Protein AF-X0TCZ0-F1 (afdb_monomer_lite)

Organism: NCBI:txid412755

Secondary structure (DSSP, 8-state):
----SSS--TT--TT-EEEEEETTS--HHHHHHHHHHHHTT-EEEEEESSHHHHHH--SSEEE--TT---TTT-HHHHHHHHHHHH-

Structure (mmCIF, N/CA/C/O backbone):
data_AF-X0TCZ0-F1
#
_entry.id   AF-X0TCZ0-F1
#
loop_
_atom_site.group_PDB
_atom_site.id
_atom_site.type_symbol
_atom_site.label_atom_id
_atom_site.label_alt_id
_atom_site.label_comp_id
_atom_site.label_asym_id
_atom_site.label_entity_id
_atom_site.label_seq_id
_atom_site.pdbx_PDB_ins_code
_atom_site.Cartn_x
_atom_site.Cartn_y
_atom_site.Cartn_z
_atom_site.occupancy
_atom_site.B_iso_or_equiv
_atom_site.auth_seq_id
_atom_site.auth_comp_id
_atom_site.auth_asym_id
_atom_site.auth_atom_id
_atom_site.pdbx_PDB_model_num
ATOM 1 N N . GLU A 1 1 ? -16.735 7.322 -5.300 1.00 80.38 1 GLU A N 1
ATOM 2 C CA . GLU A 1 1 ? -16.176 8.689 -5.201 1.00 80.38 1 GLU A CA 1
ATOM 3 C C . GLU A 1 1 ? -14.700 8.649 -5.565 1.00 80.38 1 GLU A C 1
ATOM 5 O O . GLU A 1 1 ? -14.076 7.611 -5.368 1.00 80.38 1 GLU A O 1
ATOM 10 N N . THR A 1 2 ? -14.151 9.742 -6.091 1.00 84.44 2 THR A N 1
ATOM 11 C CA . THR A 1 2 ? -12.716 9.859 -6.386 1.00 84.44 2 THR A CA 1
ATOM 12 C C . THR A 1 2 ? -12.139 10.978 -5.535 1.00 84.44 2 THR A C 1
ATOM 14 O O . THR A 1 2 ? -12.627 12.104 -5.586 1.00 84.44 2 THR A O 1
ATOM 17 N N . PHE A 1 3 ? -11.100 10.667 -4.762 1.00 83.12 3 PHE A N 1
ATOM 18 C CA . PHE A 1 3 ? -10.412 11.622 -3.900 1.00 83.12 3 PHE A CA 1
ATOM 19 C C . PHE A 1 3 ? -9.018 11.883 -4.470 1.00 83.12 3 PHE A C 1
ATOM 21 O O . PHE A 1 3 ? -8.175 10.992 -4.476 1.00 83.12 3 PHE A O 1
ATOM 28 N N . ASN A 1 4 ? -8.781 13.106 -4.946 1.00 81.69 4 ASN A N 1
ATOM 29 C CA . ASN A 1 4 ? -7.479 13.557 -5.451 1.00 81.69 4 ASN A CA 1
ATOM 30 C C . ASN A 1 4 ? -6.784 14.427 -4.398 1.00 81.69 4 ASN A C 1
ATOM 32 O O . ASN A 1 4 ? -6.460 15.588 -4.641 1.00 81.69 4 ASN A O 1
ATOM 36 N N . SER A 1 5 ? -6.643 13.900 -3.187 1.00 84.06 5 SER A N 1
ATOM 37 C CA . SER A 1 5 ? -6.005 14.600 -2.076 1.00 84.06 5 SER A CA 1
ATOM 38 C C . SER A 1 5 ? -5.093 13.655 -1.303 1.00 84.06 5 SER A C 1
ATOM 40 O O . SER A 1 5 ? -5.111 12.441 -1.485 1.00 84.06 5 SER A O 1
ATOM 42 N N . TYR A 1 6 ? -4.308 14.225 -0.395 1.00 91.25 6 TYR A N 1
ATOM 43 C CA . TYR A 1 6 ? -3.461 13.479 0.533 1.00 91.25 6 TYR A CA 1
ATOM 44 C C . TYR A 1 6 ? -4.259 12.835 1.673 1.00 91.25 6 TYR A C 1
ATOM 46 O O . TYR A 1 6 ? -3.653 12.351 2.626 1.00 91.25 6 TYR A O 1
ATOM 54 N N . SER A 1 7 ? -5.594 12.863 1.624 1.00 92.12 7 SER A N 1
ATOM 55 C CA . SER A 1 7 ? -6.477 12.436 2.707 1.00 92.12 7 SER A CA 1
ATOM 56 C C . SER A 1 7 ? -7.223 11.163 2.340 1.00 92.12 7 SER A C 1
ATOM 58 O O . SER A 1 7 ? -7.833 11.059 1.277 1.00 92.12 7 SER A O 1
ATOM 60 N N . LEU A 1 8 ? -7.208 10.203 3.260 1.00 93.50 8 LEU A N 1
ATOM 61 C CA . LEU A 1 8 ? -7.986 8.980 3.140 1.00 93.50 8 LEU A CA 1
ATOM 62 C C . LEU A 1 8 ? -9.471 9.280 3.432 1.00 93.50 8 LEU A C 1
ATOM 64 O O . LEU A 1 8 ? -9.743 10.059 4.351 1.00 93.50 8 LEU A O 1
ATOM 68 N N . PRO A 1 9 ? -10.431 8.662 2.720 1.00 92.25 9 PRO A N 1
ATOM 69 C CA . PRO A 1 9 ? -11.851 8.896 2.970 1.00 92.25 9 PRO A CA 1
ATOM 70 C C . PRO A 1 9 ? -12.256 8.598 4.418 1.00 92.25 9 PRO A C 1
ATOM 72 O O . PRO A 1 9 ? -11.740 7.673 5.055 1.00 92.25 9 PRO A O 1
ATOM 75 N N . GLU A 1 10 ? -13.203 9.374 4.949 1.00 92.25 10 GLU A N 1
ATOM 76 C CA . GLU A 1 10 ? -13.563 9.310 6.370 1.00 92.25 10 GLU A CA 1
ATOM 77 C C . GLU A 1 10 ? -14.140 7.957 6.788 1.00 92.25 10 GLU A C 1
ATOM 79 O O . GLU A 1 10 ? -13.818 7.480 7.878 1.00 92.25 10 GLU A O 1
ATOM 84 N N . TYR A 1 11 ? -14.899 7.314 5.897 1.00 94.00 11 TYR A N 1
ATOM 85 C CA . TYR A 1 11 ? -15.525 6.009 6.123 1.00 94.00 11 TYR A CA 1
ATOM 86 C C . TYR A 1 11 ? -14.532 4.844 6.232 1.00 94.00 11 TYR A C 1
ATOM 88 O O . TYR A 1 11 ? -14.931 3.750 6.616 1.00 94.00 11 TYR A O 1
ATOM 96 N N . VAL A 1 12 ? -13.250 5.043 5.900 1.00 96.56 12 VAL A N 1
ATOM 97 C CA . VAL A 1 12 ? -12.233 3.999 6.066 1.00 96.56 12 VAL A CA 1
ATOM 98 C C . VAL A 1 12 ? -11.938 3.801 7.549 1.00 96.56 12 VAL 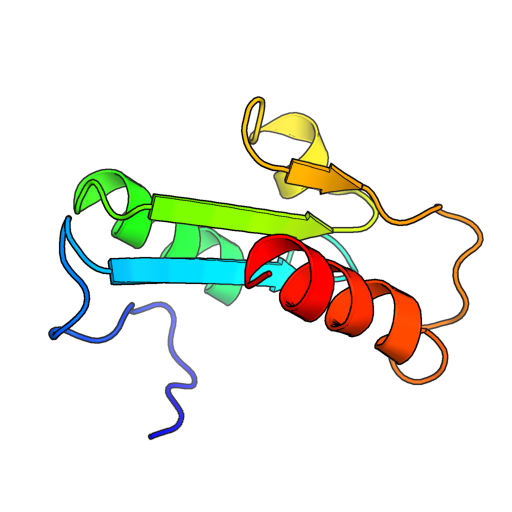A C 1
ATOM 100 O O . VAL A 1 12 ? -11.629 4.764 8.258 1.00 96.56 12 VAL A O 1
ATOM 103 N N . ASP A 1 13 ? -11.981 2.552 8.004 1.00 97.62 13 ASP A N 1
ATOM 104 C CA . ASP A 1 13 ? -11.809 2.149 9.400 1.00 97.62 13 ASP A CA 1
ATOM 105 C C . ASP A 1 13 ? -11.016 0.831 9.542 1.00 97.62 13 ASP A C 1
ATOM 107 O O . ASP A 1 13 ? -10.430 0.328 8.582 1.00 97.62 13 ASP A O 1
ATOM 111 N N . SER A 1 14 ? -10.996 0.249 10.745 1.00 97.88 14 SER A N 1
ATOM 112 C CA . SER A 1 14 ? -10.271 -0.997 11.021 1.00 97.88 14 SER A CA 1
ATOM 113 C C . SER A 1 14 ? -10.899 -2.257 10.415 1.00 97.88 14 SER A C 1
ATOM 115 O O . SER A 1 14 ? -10.319 -3.332 10.531 1.00 97.88 14 SER A O 1
ATOM 117 N N . LYS A 1 15 ? -12.088 -2.164 9.812 1.00 97.88 15 LYS A N 1
ATOM 118 C CA . LYS A 1 15 ? -12.743 -3.263 9.084 1.00 97.88 15 LYS A CA 1
ATOM 119 C C . LYS A 1 15 ? -12.578 -3.122 7.571 1.00 97.88 15 LYS A C 1
ATOM 121 O O . LYS A 1 15 ? -13.026 -3.984 6.823 1.00 97.88 15 LYS A O 1
ATOM 126 N N . THR A 1 16 ? -11.942 -2.046 7.120 1.00 97.75 16 THR A N 1
ATOM 127 C CA . THR A 1 16 ? -11.755 -1.747 5.704 1.00 97.75 16 THR A CA 1
ATOM 128 C C . THR A 1 16 ? -10.462 -2.373 5.181 1.00 97.75 16 THR A C 1
ATOM 130 O O . THR A 1 16 ? -9.422 -2.300 5.839 1.00 97.75 16 THR A O 1
ATOM 133 N N . LEU A 1 17 ? -10.514 -2.944 3.975 1.00 97.25 17 LEU A N 1
ATOM 134 C CA . LEU A 1 17 ? -9.337 -3.337 3.200 1.00 97.25 17 LEU A CA 1
ATOM 135 C C . LEU A 1 17 ? -8.938 -2.207 2.245 1.00 97.25 17 LEU A C 1
ATOM 137 O O . LEU A 1 17 ? -9.743 -1.756 1.432 1.00 97.25 17 LEU A O 1
ATOM 141 N N . VAL A 1 18 ? -7.689 -1.755 2.340 1.00 97.12 18 VAL A N 1
ATOM 142 C CA . VAL A 1 18 ? -7.131 -0.660 1.543 1.00 97.12 18 VAL A CA 1
ATOM 143 C C . VAL A 1 18 ? -6.012 -1.184 0.649 1.00 97.12 18 VAL A C 1
ATOM 145 O O . VAL A 1 18 ? -4.999 -1.686 1.134 1.00 97.12 18 VAL A O 1
ATOM 148 N N . PHE A 1 19 ? -6.158 -0.996 -0.661 1.00 97.31 19 PHE A N 1
ATOM 149 C CA . PHE A 1 19 ? -5.091 -1.251 -1.626 1.00 97.31 19 PHE A CA 1
ATOM 150 C C . PHE A 1 19 ? -4.302 0.032 -1.896 1.00 97.31 19 PHE A C 1
ATOM 152 O O . PHE A 1 19 ? -4.823 0.996 -2.458 1.00 97.31 19 PHE A O 1
ATOM 159 N N . CYS A 1 20 ? -3.028 0.049 -1.513 1.00 96.50 20 CYS A N 1
ATOM 160 C CA . CYS A 1 20 ? -2.108 1.139 -1.824 1.00 96.50 20 CYS A CA 1
ATOM 161 C C . CYS A 1 20 ? -1.298 0.781 -3.071 1.00 96.50 20 CYS A C 1
ATOM 163 O O . CYS A 1 20 ? -0.318 0.044 -2.988 1.00 96.50 20 CYS A O 1
ATOM 165 N N . VAL A 1 21 ? -1.701 1.306 -4.227 1.00 95.00 21 VAL A N 1
ATOM 166 C CA . VAL A 1 21 ? -1.061 0.999 -5.512 1.00 95.00 21 VAL A CA 1
ATOM 167 C C . VAL A 1 21 ? -0.251 2.199 -5.986 1.00 95.00 21 VAL A C 1
ATOM 169 O O . VAL A 1 21 ? -0.800 3.271 -6.227 1.00 95.00 21 VAL A O 1
ATOM 172 N N . SER A 1 22 ? 1.061 2.026 -6.133 1.00 94.38 22 SER A N 1
ATOM 173 C CA . SER A 1 22 ? 1.946 3.042 -6.707 1.00 94.38 22 SER A CA 1
ATOM 174 C C . SER A 1 22 ? 3.042 2.353 -7.503 1.00 94.38 22 SER A C 1
ATOM 176 O O . SER A 1 22 ? 3.918 1.713 -6.935 1.00 94.38 22 SER A O 1
ATOM 178 N N . PHE A 1 23 ? 3.021 2.499 -8.829 1.00 92.50 23 PHE A N 1
ATOM 179 C CA . PHE A 1 23 ? 3.995 1.828 -9.693 1.00 92.50 23 PHE A CA 1
ATOM 180 C C . PHE A 1 23 ? 5.443 2.240 -9.375 1.00 92.50 23 PHE A C 1
ATOM 182 O O . PHE A 1 23 ? 6.321 1.384 -9.315 1.00 92.50 23 PHE A O 1
ATOM 189 N N . SER A 1 24 ? 5.690 3.536 -9.135 1.00 91.31 24 SER A N 1
ATOM 190 C CA . SER A 1 24 ? 7.006 4.078 -8.748 1.00 91.31 24 SER A CA 1
ATOM 191 C C . SER A 1 24 ? 7.332 3.898 -7.263 1.00 91.31 24 SER A C 1
ATOM 193 O O . SER A 1 24 ? 8.439 4.210 -6.823 1.00 91.31 24 SER A O 1
ATOM 195 N N . GLY A 1 25 ? 6.337 3.512 -6.463 1.00 92.94 25 GLY A N 1
ATOM 196 C CA . GLY A 1 25 ? 6.429 3.402 -5.016 1.00 92.94 25 GLY A CA 1
ATOM 197 C C . GLY A 1 25 ? 6.732 4.696 -4.266 1.00 92.94 25 GLY A C 1
ATOM 198 O O . GLY A 1 25 ? 7.056 4.620 -3.082 1.00 92.94 25 GLY A O 1
ATOM 199 N N . ASN A 1 26 ? 6.660 5.854 -4.927 1.00 95.69 26 ASN A N 1
ATOM 200 C CA . ASN A 1 26 ? 7.027 7.159 -4.367 1.00 95.69 26 ASN A CA 1
ATOM 201 C C . ASN A 1 26 ? 5.897 8.196 -4.443 1.00 95.69 26 ASN A C 1
ATOM 203 O O . ASN A 1 26 ? 6.106 9.330 -4.030 1.00 95.69 26 ASN A O 1
ATOM 207 N N . THR A 1 27 ? 4.725 7.835 -4.974 1.00 94.62 27 THR A N 1
ATOM 208 C CA . THR A 1 27 ? 3.584 8.757 -5.087 1.00 94.62 27 THR A CA 1
ATOM 209 C C . THR A 1 27 ? 3.181 9.270 -3.704 1.00 94.62 27 THR A C 1
ATOM 211 O O . THR A 1 27 ? 2.787 8.479 -2.841 1.00 94.62 27 THR A O 1
ATOM 214 N N . GLU A 1 28 ? 3.309 10.577 -3.479 1.00 95.06 28 GLU A N 1
ATOM 215 C CA . GLU A 1 28 ? 3.182 11.184 -2.152 1.00 95.06 28 GLU A CA 1
ATOM 216 C C . GLU A 1 28 ? 1.772 11.021 -1.579 1.00 95.06 28 GLU A C 1
ATOM 218 O O . GLU A 1 28 ? 1.618 10.693 -0.399 1.00 95.06 28 GLU A O 1
ATOM 223 N N . GLU A 1 29 ? 0.749 11.150 -2.421 1.00 94.44 29 GLU A N 1
ATOM 224 C CA . GLU A 1 29 ? -0.656 10.967 -2.063 1.00 94.44 29 GLU A CA 1
ATOM 225 C C . GLU A 1 29 ? -0.908 9.533 -1.582 1.00 94.44 29 GLU A C 1
ATOM 227 O O . GLU A 1 29 ? -1.476 9.316 -0.510 1.00 94.44 29 GLU A O 1
ATOM 232 N N . THR A 1 30 ? -0.409 8.533 -2.318 1.00 95.44 30 THR A N 1
ATOM 233 C CA . THR A 1 30 ? -0.541 7.118 -1.937 1.00 95.44 30 THR A CA 1
ATOM 234 C C . THR A 1 30 ? 0.186 6.828 -0.623 1.00 95.44 30 THR A C 1
ATOM 236 O O . THR A 1 30 ? -0.330 6.092 0.220 1.00 95.44 30 THR A O 1
ATOM 239 N N . ILE A 1 31 ? 1.362 7.425 -0.407 1.00 96.88 31 ILE A N 1
ATOM 240 C CA . ILE A 1 31 ? 2.123 7.286 0.844 1.00 96.88 31 ILE A CA 1
ATOM 241 C C . ILE A 1 31 ? 1.375 7.937 2.016 1.00 96.88 31 ILE A C 1
ATOM 243 O O . ILE A 1 31 ? 1.330 7.368 3.113 1.00 96.88 31 ILE A O 1
ATOM 247 N N . ALA A 1 32 ? 0.783 9.114 1.811 1.00 96.88 32 ALA A N 1
ATOM 248 C CA . ALA A 1 32 ? -0.013 9.799 2.825 1.00 96.88 32 ALA A CA 1
ATOM 249 C C . ALA A 1 32 ? -1.244 8.967 3.220 1.00 96.88 32 ALA A C 1
ATOM 251 O O . ALA A 1 32 ? -1.467 8.731 4.414 1.00 96.88 32 ALA A O 1
ATOM 252 N N . CYS A 1 33 ? -1.967 8.432 2.234 1.00 96.31 33 CYS A N 1
ATOM 253 C CA . CYS A 1 33 ? -3.106 7.541 2.447 1.00 96.31 33 CYS A CA 1
ATOM 254 C C . CYS A 1 33 ? -2.704 6.239 3.156 1.00 96.31 33 CYS A C 1
ATOM 256 O O . CYS A 1 33 ? -3.374 5.841 4.108 1.00 96.31 33 CYS A O 1
ATOM 258 N N . TYR A 1 34 ? -1.574 5.622 2.791 1.00 96.88 34 TYR A N 1
ATOM 259 C CA . TYR A 1 34 ? -1.038 4.444 3.486 1.00 96.88 34 TYR A CA 1
ATOM 260 C C . TYR A 1 34 ? -0.792 4.719 4.977 1.00 96.88 34 TYR A C 1
ATOM 262 O O . TYR A 1 34 ? -1.219 3.954 5.847 1.00 96.88 34 TYR A O 1
ATOM 270 N N . LYS A 1 35 ? -0.131 5.839 5.302 1.00 96.81 35 LYS A N 1
ATOM 271 C CA . LYS A 1 35 ? 0.143 6.224 6.698 1.00 96.81 35 LYS A CA 1
ATOM 272 C C . LYS A 1 35 ? -1.151 6.440 7.487 1.00 96.81 35 LYS A C 1
ATOM 274 O O . LYS A 1 35 ? -1.23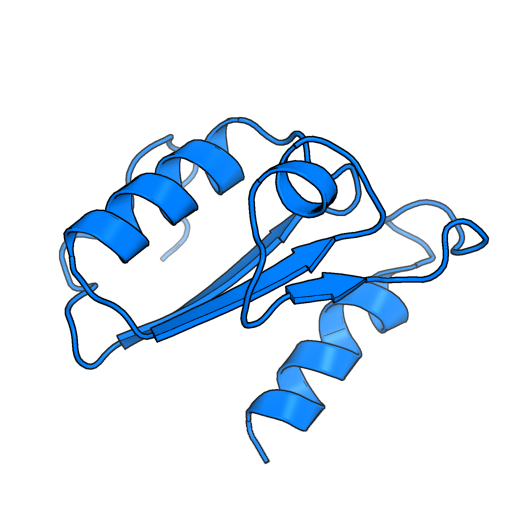2 6.026 8.645 1.00 96.81 35 LYS A O 1
ATOM 279 N N . GLN A 1 36 ? -2.160 7.051 6.870 1.00 97.25 36 GLN A N 1
ATOM 280 C CA . GLN A 1 36 ? -3.470 7.262 7.492 1.00 97.25 36 GLN A CA 1
ATOM 281 C C . GLN A 1 36 ? -4.228 5.951 7.702 1.00 97.25 36 GLN A C 1
ATOM 283 O O . GLN A 1 36 ? -4.701 5.709 8.812 1.00 97.25 36 GLN A O 1
ATOM 288 N N . ALA A 1 37 ? -4.268 5.074 6.699 1.00 97.06 37 ALA A N 1
ATOM 289 C CA . ALA A 1 37 ? -4.887 3.753 6.805 1.00 97.06 37 ALA A CA 1
ATOM 290 C C . ALA A 1 37 ? -4.246 2.946 7.943 1.00 97.06 37 ALA A C 1
ATOM 292 O O . ALA A 1 37 ? -4.941 2.367 8.780 1.00 97.06 37 ALA A O 1
ATOM 293 N N . LYS A 1 38 ? -2.912 3.011 8.057 1.00 96.69 38 LYS A N 1
ATOM 294 C CA . LYS A 1 38 ? -2.165 2.352 9.132 1.00 96.69 38 LYS A CA 1
ATOM 295 C C . LYS A 1 38 ? -2.519 2.918 10.505 1.00 96.69 38 LYS A C 1
ATOM 297 O O . LYS 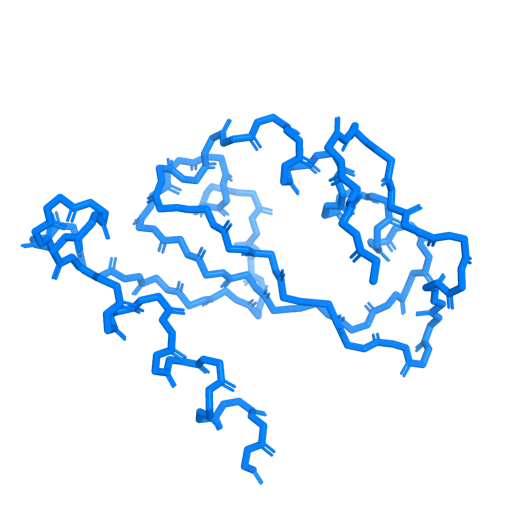A 1 38 ? -2.714 2.152 11.447 1.00 96.69 38 LYS A O 1
ATOM 302 N N . LYS A 1 39 ? -2.649 4.245 10.630 1.00 97.19 39 LYS A N 1
ATOM 303 C CA . LYS A 1 39 ? -3.100 4.902 11.872 1.00 97.19 39 LYS A CA 1
ATOM 304 C C . LYS A 1 39 ? -4.517 4.464 12.259 1.00 97.19 39 LYS A C 1
ATOM 306 O O . LYS A 1 39 ? -4.775 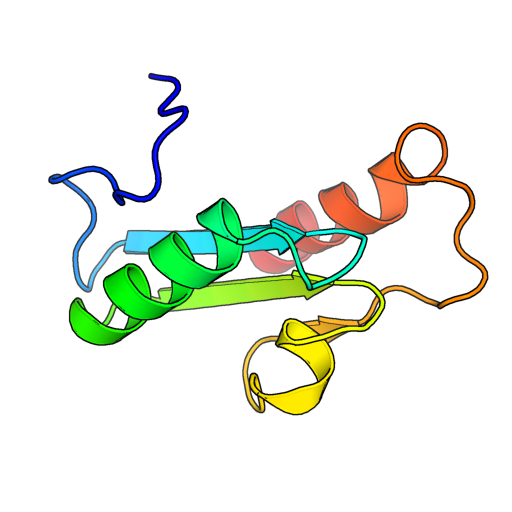4.256 13.442 1.00 97.19 39 LYS A O 1
ATOM 311 N N . LYS A 1 40 ? -5.401 4.280 11.274 1.00 97.50 40 LYS A N 1
ATOM 312 C CA . LYS A 1 40 ? -6.768 3.769 11.462 1.00 97.50 40 LYS A CA 1
ATOM 313 C C . LYS A 1 40 ? -6.850 2.252 11.688 1.00 97.50 40 LYS A C 1
ATOM 315 O O . LYS A 1 40 ? -7.934 1.752 11.963 1.00 97.50 40 LYS A O 1
ATOM 320 N N . ARG A 1 41 ? -5.719 1.535 11.630 1.00 97.31 41 ARG A N 1
ATOM 321 C CA . ARG A 1 41 ? -5.632 0.070 11.765 1.00 97.31 41 ARG A CA 1
ATOM 322 C C . ARG A 1 41 ? -6.477 -0.681 10.730 1.00 97.31 41 ARG A C 1
ATOM 324 O O . ARG A 1 41 ? -6.982 -1.757 11.028 1.00 97.31 41 ARG A O 1
ATOM 331 N N . ALA A 1 42 ? -6.634 -0.102 9.543 1.00 98.00 42 ALA A N 1
ATOM 332 C CA . ALA A 1 42 ? -7.224 -0.793 8.405 1.00 98.00 42 ALA A CA 1
ATOM 333 C C . ALA A 1 42 ? -6.347 -1.985 7.989 1.00 98.00 42 ALA A C 1
ATOM 335 O O . ALA A 1 42 ? -5.142 -2.010 8.275 1.00 98.00 42 ALA A O 1
ATOM 336 N N . TYR A 1 43 ? -6.934 -2.938 7.270 1.00 97.56 43 TYR A N 1
ATOM 337 C CA . TYR A 1 43 ? -6.165 -3.937 6.534 1.00 97.56 43 TYR A CA 1
ATOM 338 C C . TYR A 1 43 ? -5.565 -3.265 5.304 1.00 97.56 43 TYR A C 1
ATOM 340 O O . TYR A 1 43 ? -6.246 -2.497 4.625 1.00 97.56 43 TYR A O 1
ATOM 348 N N . ILE A 1 44 ? -4.285 -3.504 5.025 1.00 97.69 44 ILE A N 1
ATOM 349 C CA . ILE A 1 44 ? -3.579 -2.791 3.960 1.00 97.69 44 ILE A CA 1
ATOM 350 C C . ILE A 1 44 ? -2.772 -3.776 3.140 1.00 97.69 44 ILE A C 1
ATOM 352 O O . ILE A 1 44 ? -1.953 -4.503 3.694 1.00 97.69 44 ILE A O 1
ATOM 356 N N . VAL A 1 45 ? -2.949 -3.721 1.824 1.00 97.69 45 VAL A N 1
ATOM 357 C CA . VAL A 1 45 ? -2.084 -4.407 0.865 1.00 97.69 45 VAL A CA 1
ATOM 358 C C . VAL A 1 45 ? -1.448 -3.368 -0.044 1.00 97.69 45 VAL A C 1
ATOM 360 O O . VAL A 1 45 ? -2.132 -2.539 -0.645 1.00 97.69 45 VAL A O 1
ATOM 363 N N . SER A 1 46 ? -0.121 -3.375 -0.118 1.00 97.50 46 SER A N 1
ATOM 364 C CA . SER A 1 46 ? 0.638 -2.447 -0.959 1.00 97.50 46 SER A CA 1
ATOM 365 C C . SER A 1 46 ? 1.101 -3.138 -2.236 1.00 97.50 46 SER A C 1
ATOM 367 O O . SER A 1 46 ? 1.616 -4.248 -2.183 1.00 97.50 46 SER A O 1
ATOM 369 N N . ILE A 1 47 ? 0.965 -2.478 -3.383 1.00 96.31 47 ILE A N 1
ATOM 370 C CA . ILE A 1 47 ? 1.439 -2.984 -4.675 1.00 96.31 47 ILE A CA 1
ATOM 371 C C . ILE A 1 47 ? 2.354 -1.923 -5.279 1.00 96.31 47 ILE A C 1
ATOM 373 O O . ILE A 1 47 ? 1.934 -0.788 -5.525 1.00 96.31 47 ILE A O 1
ATOM 377 N N . SER A 1 48 ? 3.618 -2.279 -5.486 1.00 95.31 48 SER A N 1
ATOM 378 C CA . SER A 1 48 ? 4.634 -1.360 -6.001 1.00 95.31 48 SER A CA 1
ATOM 379 C C . SER A 1 48 ? 5.729 -2.115 -6.737 1.00 95.31 48 SER A C 1
ATOM 381 O O . SER A 1 48 ? 5.932 -3.300 -6.508 1.00 95.31 48 SER A O 1
ATOM 383 N N . THR A 1 49 ? 6.475 -1.424 -7.589 1.00 92.06 49 THR A N 1
ATOM 384 C CA . THR A 1 49 ? 7.687 -1.979 -8.204 1.00 92.06 49 THR A CA 1
ATOM 385 C C . THR A 1 49 ? 8.910 -1.737 -7.317 1.00 92.06 49 THR A C 1
ATOM 387 O O . THR A 1 49 ? 9.778 -2.597 -7.188 1.00 92.06 49 THR A O 1
ATOM 390 N N . ASN A 1 50 ? 9.007 -0.549 -6.705 1.00 90.75 50 ASN A N 1
ATOM 391 C CA . ASN A 1 50 ? 10.189 -0.116 -5.954 1.00 90.75 50 ASN A CA 1
ATOM 392 C C . ASN A 1 50 ? 9.883 1.031 -4.959 1.00 90.75 50 ASN A C 1
ATOM 394 O O . ASN A 1 50 ? 8.798 1.084 -4.372 1.00 90.75 50 ASN A O 1
ATOM 398 N N . GLY A 1 51 ? 10.863 1.909 -4.707 1.00 94.50 51 GLY A N 1
ATOM 399 C CA . GLY A 1 51 ? 10.670 3.202 -4.046 1.00 94.50 51 GLY A CA 1
ATOM 400 C C . GLY A 1 51 ? 10.499 3.155 -2.527 1.00 94.50 51 GLY A C 1
ATOM 401 O O . GLY A 1 51 ? 11.025 2.279 -1.831 1.00 94.50 51 GLY A O 1
ATOM 402 N N . TRP A 1 52 ? 9.786 4.149 -1.999 1.00 97.19 52 TRP A N 1
ATOM 403 C CA . TRP A 1 52 ? 9.471 4.279 -0.581 1.00 97.19 52 TRP A CA 1
ATOM 404 C C . TRP A 1 52 ? 8.703 3.058 -0.077 1.00 97.19 52 TRP A C 1
ATOM 406 O O . TRP A 1 52 ? 9.056 2.532 0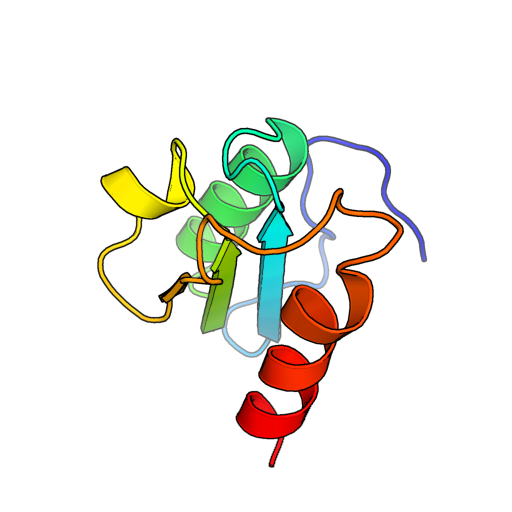.980 1.00 97.19 52 TRP A O 1
ATOM 416 N N . PHE A 1 53 ? 7.726 2.567 -0.847 1.00 95.94 53 PHE A N 1
ATOM 417 C CA . PHE A 1 53 ? 6.948 1.378 -0.488 1.00 95.94 53 PHE A CA 1
ATOM 418 C C . PHE A 1 53 ? 7.838 0.144 -0.291 1.00 95.94 53 PHE A C 1
ATOM 420 O O . PHE A 1 53 ? 7.776 -0.469 0.771 1.00 95.94 53 PHE A O 1
ATOM 427 N N . GLN A 1 54 ? 8.740 -0.156 -1.233 1.00 94.75 54 GLN A N 1
ATOM 428 C CA . GLN A 1 54 ? 9.672 -1.287 -1.111 1.00 94.75 54 GLN A CA 1
ATOM 429 C C . GLN A 1 54 ? 10.574 -1.188 0.132 1.00 94.75 54 GLN A C 1
ATOM 431 O O . GLN A 1 54 ? 10.893 -2.196 0.755 1.00 94.75 54 GLN A O 1
ATOM 436 N N . LYS A 1 55 ? 11.003 0.024 0.501 1.00 96.38 55 LYS A N 1
ATOM 437 C CA . LYS A 1 55 ? 11.930 0.238 1.625 1.00 96.38 55 LYS A CA 1
ATOM 438 C C . LYS A 1 55 ? 11.241 0.246 2.993 1.00 96.38 55 LYS A C 1
ATOM 440 O O . LYS A 1 55 ? 11.864 -0.115 3.989 1.00 96.38 55 LYS A O 1
ATOM 445 N N . ASN A 1 56 ? 9.990 0.702 3.061 1.00 96.56 56 ASN A N 1
ATOM 446 C CA . ASN A 1 56 ? 9.317 1.023 4.327 1.00 96.56 56 ASN A CA 1
ATOM 447 C C . ASN A 1 56 ? 8.168 0.072 4.678 1.00 96.56 56 ASN A C 1
ATOM 449 O O . ASN A 1 56 ? 7.779 -0.006 5.848 1.00 96.56 56 ASN A O 1
ATOM 453 N N . VAL A 1 57 ? 7.619 -0.653 3.703 1.00 95.44 57 VAL A N 1
ATOM 454 C CA . VAL A 1 57 ? 6.556 -1.632 3.935 1.00 95.44 57 VAL A CA 1
ATOM 455 C C . VAL A 1 57 ? 7.175 -3.023 3.989 1.00 95.44 57 VAL A C 1
ATOM 457 O O . VAL A 1 57 ? 7.729 -3.510 3.014 1.00 95.44 57 VAL A O 1
ATOM 460 N N . LYS A 1 58 ? 7.120 -3.643 5.172 1.00 89.50 58 LYS A N 1
ATOM 461 C CA . LYS A 1 58 ? 7.751 -4.947 5.441 1.00 89.50 58 LYS A CA 1
ATOM 462 C C . LYS A 1 58 ? 6.782 -6.128 5.391 1.00 89.50 58 LYS A C 1
ATOM 464 O O . LYS A 1 58 ? 7.227 -7.268 5.379 1.00 89.50 58 LYS A O 1
ATOM 469 N N . LYS A 1 59 ? 5.480 -5.858 5.454 1.00 90.25 59 LYS A N 1
ATOM 470 C CA . LYS A 1 59 ? 4.406 -6.855 5.477 1.00 90.25 59 LYS A CA 1
ATOM 471 C C . LYS A 1 59 ? 3.360 -6.462 4.449 1.00 90.25 59 LYS A C 1
ATOM 473 O O . LYS A 1 59 ? 3.185 -5.268 4.220 1.00 90.25 59 LYS A O 1
ATOM 478 N N . ASP A 1 60 ? 2.712 -7.461 3.862 1.00 94.00 60 ASP A N 1
ATOM 479 C CA . ASP A 1 60 ? 1.562 -7.279 2.973 1.00 94.00 60 ASP A CA 1
ATOM 480 C C . ASP A 1 60 ? 1.874 -6.340 1.791 1.00 94.00 60 ASP A C 1
ATOM 482 O O . ASP A 1 60 ? 1.096 -5.461 1.420 1.00 94.00 60 ASP A O 1
ATOM 486 N N . ILE A 1 61 ? 3.069 -6.514 1.212 1.00 96.25 61 ILE A N 1
ATOM 487 C CA . ILE A 1 61 ? 3.511 -5.832 -0.005 1.00 96.25 61 ILE A CA 1
ATOM 488 C C . ILE A 1 61 ? 3.761 -6.844 -1.118 1.00 96.25 61 ILE A C 1
ATOM 490 O O . ILE A 1 61 ? 4.472 -7.831 -0.936 1.00 96.25 61 ILE A O 1
ATOM 494 N N . ILE A 1 62 ? 3.208 -6.555 -2.289 1.00 95.88 62 ILE A N 1
ATOM 495 C CA . ILE A 1 62 ? 3.440 -7.295 -3.521 1.00 95.88 62 ILE A CA 1
ATOM 496 C C . ILE A 1 62 ? 4.369 -6.449 -4.384 1.00 95.88 62 ILE A C 1
ATOM 498 O O . ILE A 1 62 ? 4.019 -5.340 -4.801 1.00 95.88 62 ILE A O 1
ATOM 502 N N . LEU A 1 63 ? 5.573 -6.973 -4.616 1.00 94.62 63 LEU A N 1
ATOM 503 C CA . LEU A 1 63 ? 6.558 -6.331 -5.473 1.00 94.62 63 LEU A CA 1
ATOM 504 C C . LEU A 1 63 ? 6.392 -6.809 -6.912 1.00 94.62 63 LEU A C 1
ATOM 506 O O . LEU A 1 63 ? 6.594 -7.981 -7.225 1.00 94.62 63 LEU A O 1
ATOM 510 N N . VAL A 1 64 ? 6.030 -5.875 -7.783 1.00 91.44 64 VAL A N 1
ATOM 511 C CA . VAL A 1 64 ? 5.982 -6.086 -9.228 1.00 91.44 64 VAL A CA 1
ATOM 512 C C . VAL A 1 64 ? 7.417 -6.150 -9.772 1.00 91.44 64 VAL A C 1
ATOM 514 O O . VAL A 1 64 ? 8.269 -5.383 -9.315 1.00 91.44 64 VAL A O 1
ATOM 517 N N . PRO A 1 65 ? 7.724 -7.024 -10.751 1.00 88.75 65 PRO A N 1
ATOM 518 C CA . PRO A 1 65 ? 9.049 -7.069 -11.359 1.00 88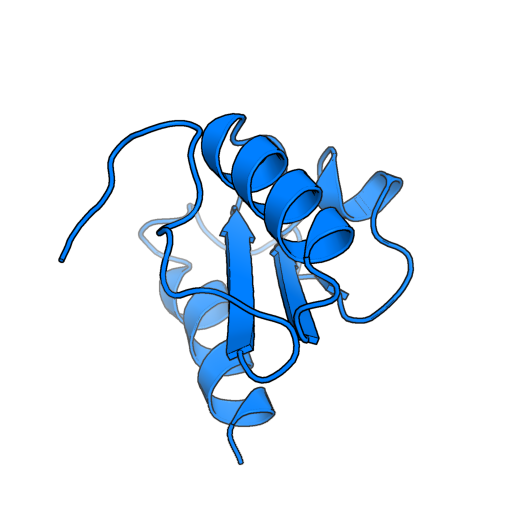.75 65 PRO A CA 1
ATOM 519 C C . PRO A 1 65 ? 9.479 -5.713 -11.931 1.00 88.75 65 PRO A C 1
ATOM 521 O O . PRO A 1 65 ? 8.737 -5.083 -12.679 1.00 88.75 65 PRO A O 1
ATOM 524 N N . GLY A 1 66 ? 10.719 -5.296 -11.655 1.00 82.25 66 GLY A N 1
ATOM 525 C CA . GLY A 1 66 ? 11.300 -4.055 -12.196 1.00 82.25 66 GLY A CA 1
ATOM 526 C C . GLY A 1 66 ? 11.411 -4.012 -13.723 1.00 82.25 66 GLY A C 1
ATOM 527 O O . GLY A 1 66 ? 11.581 -2.942 -14.297 1.00 82.25 66 GLY A O 1
ATOM 528 N N . THR A 1 67 ? 11.291 -5.167 -14.378 1.00 85.62 67 THR A N 1
ATOM 529 C CA . THR A 1 67 ? 11.226 -5.318 -15.836 1.00 85.62 67 THR A CA 1
ATOM 530 C C . THR A 1 67 ? 9.836 -5.037 -16.408 1.00 85.62 67 THR A C 1
ATOM 532 O O . THR A 1 67 ? 9.659 -5.125 -17.622 1.00 85.62 67 THR A O 1
ATOM 535 N N . ALA A 1 68 ? 8.838 -4.750 -15.564 1.00 85.12 68 ALA A N 1
ATOM 536 C CA . ALA A 1 68 ? 7.497 -4.427 -16.022 1.00 85.12 68 ALA A CA 1
ATOM 537 C C . ALA A 1 68 ? 7.534 -3.204 -16.957 1.00 85.12 68 ALA A C 1
ATOM 539 O O . ALA A 1 68 ? 8.265 -2.240 -16.702 1.00 85.12 68 ALA A O 1
ATOM 540 N N . PRO A 1 69 ? 6.746 -3.224 -18.047 1.00 85.50 69 PRO A N 1
ATOM 541 C CA . PRO A 1 69 ? 6.670 -2.093 -18.954 1.00 85.50 69 PRO A CA 1
ATOM 542 C C . PRO A 1 69 ? 6.090 -0.873 -18.228 1.00 85.50 69 PRO A C 1
ATOM 544 O O . PRO A 1 69 ? 5.524 -0.983 -17.140 1.00 85.50 69 PRO A O 1
ATOM 547 N N . GLN A 1 70 ? 6.222 0.305 -18.845 1.00 85.81 70 GLN A N 1
ATOM 548 C CA . GLN A 1 70 ? 5.724 1.569 -18.290 1.00 85.81 70 GLN A CA 1
ATOM 549 C C . GLN A 1 70 ? 4.299 1.425 -17.718 1.00 85.81 70 GLN A C 1
ATOM 551 O O . GLN A 1 70 ? 3.504 0.693 -18.308 1.00 85.81 70 GLN A O 1
ATOM 556 N N . PRO A 1 71 ? 3.921 2.158 -16.651 1.00 81.12 71 PRO A N 1
ATOM 557 C CA . PRO A 1 71 ? 2.697 1.908 -15.878 1.00 81.12 71 PRO A CA 1
ATOM 558 C C . PRO A 1 71 ? 1.426 1.698 -16.716 1.00 81.12 71 PRO A C 1
ATOM 560 O O . PRO A 1 71 ? 0.619 0.825 -16.418 1.00 81.12 71 PRO A O 1
ATOM 563 N N . ARG A 1 72 ? 1.266 2.468 -17.801 1.00 83.12 72 ARG A N 1
ATOM 564 C CA . ARG A 1 72 ? 0.111 2.378 -18.711 1.00 83.12 72 ARG A CA 1
ATOM 565 C C . ARG A 1 72 ? 0.059 1.082 -19.531 1.00 83.12 72 ARG A C 1
ATOM 567 O O . ARG A 1 72 ? -1.027 0.627 -19.856 1.00 83.12 72 ARG A O 1
ATOM 574 N N . MET A 1 73 ? 1.207 0.484 -19.841 1.00 86.06 73 MET A N 1
ATOM 575 C CA . MET A 1 73 ? 1.320 -0.833 -20.485 1.00 86.06 73 MET A CA 1
ATOM 576 C C . MET A 1 73 ? 1.413 -1.974 -19.460 1.00 86.06 73 MET A C 1
ATOM 578 O O . MET A 1 73 ? 1.085 -3.113 -19.768 1.00 86.06 73 MET A O 1
ATOM 582 N N . GLY A 1 74 ? 1.851 -1.673 -18.235 1.00 83.75 74 GLY A N 1
ATOM 583 C CA . GLY A 1 74 ? 2.021 -2.625 -17.138 1.00 83.75 74 GLY A CA 1
ATOM 584 C C . GLY A 1 74 ? 0.803 -2.778 -16.227 1.00 83.75 74 GLY A C 1
ATOM 585 O O . GLY A 1 74 ? 0.940 -3.341 -15.147 1.00 83.75 74 GLY A O 1
ATOM 586 N N . ILE A 1 75 ? -0.379 -2.297 -16.625 1.00 88.12 75 ILE A N 1
ATOM 587 C CA . ILE A 1 75 ? -1.569 -2.258 -15.759 1.00 88.12 75 ILE A CA 1
ATOM 588 C C . ILE A 1 75 ? -1.947 -3.633 -15.192 1.00 88.12 75 ILE A C 1
ATOM 590 O O . ILE A 1 75 ? -2.326 -3.741 -14.027 1.00 88.12 75 ILE A O 1
ATOM 594 N N . ALA A 1 76 ? -1.765 -4.699 -15.979 1.00 89.69 76 ALA A N 1
ATOM 595 C CA . ALA A 1 76 ? -2.021 -6.067 -15.542 1.00 89.69 76 ALA A CA 1
ATOM 596 C C . ALA A 1 76 ? -1.180 -6.439 -14.311 1.00 89.69 76 ALA A C 1
ATOM 598 O O . ALA A 1 76 ? -1.688 -7.071 -13.391 1.00 89.69 76 ALA A O 1
ATOM 599 N N . TYR A 1 77 ? 0.068 -5.971 -14.232 1.00 89.69 77 TYR A N 1
ATOM 600 C CA . TYR A 1 77 ? 0.931 -6.234 -13.084 1.00 89.69 77 TYR A CA 1
ATOM 601 C C . TYR A 1 77 ? 0.451 -5.561 -11.799 1.00 89.69 77 TYR A C 1
ATOM 603 O O . TYR A 1 77 ? 0.708 -6.081 -10.719 1.00 89.69 77 TYR A O 1
ATOM 611 N N . THR A 1 78 ? -0.232 -4.419 -11.888 1.00 89.94 78 THR A N 1
ATOM 612 C CA . THR A 1 78 ? -0.768 -3.727 -10.708 1.00 89.94 78 THR A CA 1
ATOM 613 C C . THR A 1 78 ? -2.195 -4.144 -10.367 1.00 89.94 78 THR A C 1
ATOM 615 O O . THR A 1 78 ? -2.576 -4.079 -9.204 1.00 89.94 78 THR A O 1
ATOM 618 N N . CYS A 1 79 ? -2.983 -4.577 -11.355 1.00 91.75 79 CYS A N 1
ATOM 619 C CA . CYS A 1 79 ? -4.391 -4.926 -11.166 1.00 91.75 79 CYS A CA 1
ATOM 620 C C . CYS A 1 79 ? -4.615 -6.407 -10.839 1.00 91.75 79 CYS A C 1
ATOM 622 O O . CYS A 1 79 ? -5.441 -6.705 -9.984 1.00 91.75 79 CYS A O 1
ATOM 624 N N . LEU A 1 80 ? -3.889 -7.338 -11.468 1.00 93.25 80 LEU A N 1
ATOM 625 C CA . LEU A 1 80 ? -4.068 -8.772 -11.201 1.00 93.25 80 LEU A CA 1
ATOM 626 C C . LEU A 1 80 ? -3.800 -9.160 -9.737 1.00 93.25 80 LEU A C 1
ATOM 628 O O . LEU A 1 80 ? -4.587 -9.937 -9.200 1.00 93.25 80 LEU A O 1
ATOM 632 N N . PRO A 1 81 ? -2.783 -8.608 -9.041 1.00 93.00 81 PRO A N 1
ATOM 633 C CA . PRO A 1 81 ? -2.586 -8.925 -7.630 1.00 93.00 81 PRO A CA 1
ATOM 634 C C . PRO A 1 81 ? -3.768 -8.527 -6.743 1.00 93.00 81 PRO A C 1
ATOM 636 O O . PRO A 1 81 ? -4.002 -9.174 -5.731 1.00 93.00 81 PRO A O 1
ATOM 639 N N . ILE A 1 82 ? -4.530 -7.494 -7.120 1.00 94.69 82 ILE A N 1
ATOM 640 C CA . ILE A 1 82 ? -5.737 -7.093 -6.384 1.00 94.69 82 ILE A CA 1
ATOM 641 C C . ILE A 1 82 ? -6.775 -8.213 -6.440 1.00 94.69 82 ILE A C 1
ATOM 643 O O . ILE A 1 82 ? -7.349 -8.555 -5.415 1.00 94.69 82 ILE A O 1
ATOM 647 N N . LEU A 1 83 ? -6.993 -8.801 -7.621 1.00 94.00 83 LEU A N 1
ATOM 648 C CA . LEU A 1 83 ? -7.959 -9.887 -7.799 1.00 94.00 83 LEU A CA 1
ATOM 649 C C . LEU A 1 83 ? -7.566 -11.126 -6.991 1.00 94.00 83 LEU A C 1
ATOM 651 O O . LEU A 1 83 ? -8.406 -11.674 -6.295 1.00 94.00 83 LEU A O 1
ATOM 655 N N . ILE A 1 84 ? -6.287 -11.507 -7.030 1.00 93.06 84 ILE A N 1
ATOM 656 C CA . ILE A 1 84 ? -5.769 -12.678 -6.302 1.00 93.06 84 ILE A CA 1
ATOM 657 C C . ILE A 1 84 ? -5.901 -12.503 -4.783 1.00 93.06 84 ILE A C 1
ATOM 659 O O . ILE A 1 84 ? -6.127 -13.465 -4.069 1.00 93.06 84 ILE A O 1
ATOM 663 N N . VAL A 1 85 ? -5.746 -11.279 -4.272 1.00 94.31 85 VAL A N 1
ATOM 664 C CA . VAL A 1 85 ? -5.891 -10.987 -2.835 1.00 94.31 85 VAL A CA 1
ATOM 665 C C . VAL A 1 85 ? -7.353 -11.015 -2.376 1.00 94.31 85 VAL A C 1
ATOM 667 O O . VAL A 1 85 ? -7.611 -11.176 -1.186 1.00 94.31 85 VAL A O 1
ATOM 670 N N . LEU A 1 86 ? -8.299 -10.788 -3.290 1.00 94.06 86 LEU A N 1
ATOM 671 C CA . LEU A 1 86 ? -9.732 -10.766 -2.990 1.00 94.06 86 LEU A CA 1
ATOM 672 C C . LEU A 1 86 ? -10.403 -12.141 -3.095 1.00 94.06 86 LEU A C 1
ATOM 674 O O . LEU A 1 86 ? -11.545 -12.265 -2.653 1.00 94.06 86 LEU A O 1
ATOM 678 N N . GLU A 1 87 ? -9.728 -13.119 -3.698 1.00 90.50 87 GLU A N 1
ATOM 679 C CA . GLU A 1 87 ? -10.137 -14.528 -3.722 1.00 90.50 87 GLU A CA 1
ATOM 680 C C . GLU A 1 87 ? -9.912 -15.192 -2.355 1.00 90.50 87 GLU A C 1
ATOM 682 O O . GLU A 1 87 ? -10.865 -15.843 -1.867 1.00 90.50 87 GLU A O 1
#

Radius of gyration: 12.58 Å; chains: 1; bounding box: 28×29×32 Å

Sequence (87 aa):
ETFNSYSLPEYVDSKTLVFCVSFSGNTEETIACYKQAKKKRAYIVSISTNGWFQKNVKKDIILVPGTAPQPRMGIAYTCLPILIVLE

pLDDT: mean 92.89, std 4.74, range [80.38, 98.0]

InterPro domains:
  IPR001347 SIS domain [PS51464] (1-87)
  IPR046348 SIS domain superfamily [SSF53697] (4-86)

Foldseek 3Di:
DDDPDLDDDPPQALAAEEEQEDAAQAPNSSVSNVVVSVVRNHHYAYEYQDPPCNVPPPPRYDHQDPPQPDCVNRVCSRPVVVVVVVD